Protein AF-A0A9D8Y5U2-F1 (afdb_monomer_lite)

Foldseek 3Di:
DDDDDDDDDDPPDPPPPPPPPPPPLDELCPCLLPDADDPVSLVPDDLVNLVRNLVVQQVVQLAQDDDPVSCVRSNNVRRDDPDRDGDPSSVNNNVSSVVSNVVNVD

Secondary structure (DSSP, 8-state):
---------------------------S-TTTTTS---HHHHTT--HHHHHHHHHHHHHTTTB---SHHHHHHH--TT--BSS----HHHHHHHHHHHHHHHHHT-

Radius of gyration: 24.0 Å; chains: 1; bounding box: 64×31×72 Å

Sequence (106 aa):
MREHSKLFIVLLAFCSLCGAASAQSYSVFPNSSNRSLYDNELSVLTCQDLWVARNEIYDRRGYCFKTRRGQAFFSNQGCWTNAAQLSRLENQNVARIKAWERRFGC

pLDDT: mean 86.87, std 18.97, range [41.31, 98.81]

Structure (mmCIF, N/CA/C/O backbone):
data_AF-A0A9D8Y5U2-F1
#
_entry.id   AF-A0A9D8Y5U2-F1
#
loop_
_atom_site.group_PDB
_atom_site.id
_atom_site.type_symbol
_atom_site.label_atom_id
_atom_site.label_alt_id
_atom_site.label_comp_id
_atom_site.label_asym_id
_atom_site.label_entity_id
_atom_site.label_seq_id
_atom_site.pdbx_PDB_ins_code
_atom_site.Cartn_x
_atom_site.Cartn_y
_atom_site.Cartn_z
_atom_site.occupancy
_atom_site.B_iso_or_equiv
_atom_site.auth_seq_id
_atom_site.auth_comp_id
_atom_site.auth_asym_id
_atom_site.auth_atom_id
_atom_site.pdbx_PDB_model_num
ATOM 1 N N . MET A 1 1 ? 49.349 -17.585 60.325 1.00 41.31 1 MET A N 1
ATOM 2 C CA . MET A 1 1 ? 50.082 -16.701 59.392 1.00 41.31 1 MET A CA 1
ATOM 3 C C . MET A 1 1 ? 50.284 -17.449 58.082 1.00 41.31 1 MET A C 1
ATOM 5 O O . MET A 1 1 ? 50.684 -18.601 58.169 1.00 41.31 1 MET A O 1
ATOM 9 N N . ARG A 1 2 ? 50.034 -16.772 56.943 1.00 42.75 2 ARG A N 1
ATOM 10 C CA . ARG A 1 2 ? 50.131 -17.215 55.527 1.00 42.75 2 ARG A CA 1
ATOM 11 C C . ARG A 1 2 ? 49.127 -18.285 55.052 1.00 42.75 2 ARG A C 1
ATOM 13 O O . ARG A 1 2 ? 48.949 -19.275 55.736 1.00 42.75 2 ARG A O 1
ATOM 20 N N . GLU A 1 3 ? 48.493 -18.211 53.879 1.00 46.12 3 GLU A N 1
ATOM 21 C CA . GLU A 1 3 ? 48.244 -17.122 52.922 1.00 46.12 3 GLU A CA 1
ATOM 22 C C . GLU A 1 3 ? 47.266 -17.614 51.817 1.00 46.12 3 GLU A C 1
ATOM 24 O O . GLU A 1 3 ? 47.188 -18.809 51.552 1.00 46.12 3 GLU A O 1
ATOM 29 N N . HIS A 1 4 ? 46.579 -16.663 51.169 1.00 47.03 4 HIS A N 1
ATOM 30 C CA . HIS A 1 4 ? 45.963 -16.694 49.824 1.00 47.03 4 HIS A CA 1
ATOM 31 C C . HIS A 1 4 ? 44.665 -17.479 49.513 1.00 47.03 4 HIS A C 1
ATOM 33 O O . HIS A 1 4 ? 44.656 -18.608 49.034 1.00 47.03 4 HIS A O 1
ATOM 39 N N . SER A 1 5 ? 43.556 -16.736 49.620 1.00 50.41 5 SER A N 1
ATOM 40 C CA . SER A 1 5 ? 42.731 -16.256 48.493 1.00 50.41 5 SER A CA 1
ATOM 41 C C . SER A 1 5 ? 42.509 -17.181 47.288 1.00 50.41 5 SER A C 1
ATOM 43 O O . SER A 1 5 ? 43.349 -17.254 46.392 1.00 50.41 5 SER A O 1
ATOM 45 N N . LYS A 1 6 ? 41.283 -17.704 47.153 1.00 47.91 6 LYS A N 1
ATOM 46 C CA . LYS A 1 6 ? 40.667 -17.967 45.843 1.00 47.91 6 LYS A CA 1
ATOM 47 C C . LYS A 1 6 ? 39.257 -17.381 45.808 1.00 47.91 6 LYS A C 1
ATOM 49 O O . LYS A 1 6 ? 38.289 -17.977 46.260 1.00 47.91 6 LYS A O 1
ATOM 54 N N . LEU A 1 7 ? 39.233 -16.154 45.294 1.00 54.62 7 LEU A N 1
ATOM 55 C CA . LEU A 1 7 ? 38.130 -15.464 44.632 1.00 54.62 7 LEU A CA 1
ATOM 56 C C . LEU A 1 7 ? 37.236 -16.450 43.861 1.00 54.62 7 LEU A C 1
ATOM 58 O O . LEU A 1 7 ? 37.668 -16.955 42.836 1.00 54.62 7 LEU A O 1
ATOM 62 N N . PHE A 1 8 ? 36.009 -16.687 44.312 1.00 54.19 8 PHE A N 1
ATOM 63 C CA . PHE A 1 8 ? 34.906 -17.203 43.498 1.00 54.19 8 PHE A CA 1
ATOM 64 C C . PHE A 1 8 ? 33.630 -16.936 44.287 1.00 54.19 8 PHE A C 1
ATOM 66 O O . PHE A 1 8 ? 33.389 -17.634 45.256 1.00 54.19 8 PHE A O 1
ATOM 73 N N . ILE A 1 9 ? 32.853 -15.921 43.909 1.00 53.75 9 ILE A N 1
ATOM 74 C CA . ILE A 1 9 ? 31.383 -15.927 43.952 1.00 53.75 9 ILE A CA 1
ATOM 75 C C . ILE A 1 9 ? 30.923 -14.756 43.071 1.00 53.75 9 ILE A C 1
ATOM 77 O O . ILE A 1 9 ? 30.974 -13.587 43.433 1.00 53.75 9 ILE A O 1
ATOM 81 N N . VAL A 1 10 ? 30.615 -15.139 41.833 1.00 53.28 10 VAL A N 1
ATOM 82 C CA . VAL A 1 10 ? 29.507 -14.687 40.983 1.00 53.28 10 VAL A CA 1
ATOM 83 C C . VAL A 1 10 ? 29.101 -13.212 41.114 1.00 53.28 10 VAL A C 1
ATOM 85 O O . VAL A 1 10 ? 28.234 -12.845 41.903 1.00 53.28 10 VAL A O 1
ATOM 88 N N . LEU A 1 11 ? 29.643 -12.388 40.212 1.00 46.75 11 LEU A N 1
ATOM 89 C CA . LEU A 1 11 ? 28.943 -11.211 39.699 1.00 46.75 11 LEU A CA 1
ATOM 90 C C . LEU A 1 11 ? 27.621 -11.684 39.075 1.00 46.75 11 LEU A C 1
ATOM 92 O O . LEU A 1 11 ? 27.608 -12.218 37.965 1.00 46.75 11 LEU A O 1
ATOM 96 N N . LEU A 1 12 ? 26.507 -11.521 39.792 1.00 55.94 12 LEU A N 1
ATOM 97 C CA . LEU A 1 12 ? 25.182 -11.628 39.192 1.00 55.94 12 LEU A CA 1
ATOM 98 C C . LEU A 1 12 ? 25.015 -10.451 38.233 1.00 55.94 12 LEU A C 1
ATOM 100 O O . LEU A 1 12 ? 24.835 -9.301 38.631 1.00 55.94 12 LEU A O 1
ATOM 104 N N . ALA A 1 13 ? 25.129 -10.772 36.951 1.00 56.28 13 ALA A N 1
ATOM 105 C CA . ALA A 1 13 ? 24.845 -9.888 35.847 1.00 56.28 13 ALA A CA 1
ATOM 106 C C . ALA A 1 13 ? 23.375 -9.440 35.903 1.00 56.28 13 ALA A C 1
ATOM 108 O O . ALA A 1 13 ? 22.483 -10.155 35.450 1.00 56.28 13 ALA A O 1
ATOM 109 N N . PHE A 1 14 ? 23.117 -8.223 36.387 1.00 55.12 14 PHE A N 1
ATOM 110 C CA . PHE A 1 14 ? 21.956 -7.465 35.928 1.00 55.12 14 PHE A CA 1
ATOM 111 C C . PHE A 1 14 ? 22.261 -6.985 34.512 1.00 55.12 14 PHE A C 1
ATOM 113 O O . PHE A 1 14 ? 22.704 -5.863 34.277 1.00 55.12 14 PHE A O 1
ATOM 120 N N . CYS A 1 15 ? 22.061 -7.887 33.555 1.00 57.81 15 CYS A N 1
ATOM 121 C CA . CYS A 1 15 ? 21.976 -7.541 32.151 1.00 57.81 15 CYS A CA 1
ATOM 122 C C . CYS A 1 15 ? 20.673 -6.750 31.947 1.00 57.81 15 CYS A C 1
ATOM 124 O O . CYS A 1 15 ? 19.670 -7.287 31.487 1.00 57.81 15 CYS A O 1
ATOM 126 N N . SER A 1 16 ? 20.674 -5.464 32.313 1.00 63.56 16 SER A N 1
ATOM 127 C CA . SER A 1 16 ? 19.692 -4.493 31.820 1.00 63.56 16 SER A CA 1
ATOM 128 C C . SER A 1 16 ? 20.009 -4.178 30.360 1.00 63.56 16 SER A C 1
ATOM 130 O O . SER A 1 16 ? 20.366 -3.064 29.999 1.00 63.56 16 SER A O 1
ATOM 132 N N . LEU A 1 17 ? 19.882 -5.192 29.510 1.00 57.50 17 LEU A N 1
ATOM 133 C CA . LEU A 1 17 ? 19.670 -5.028 28.082 1.00 57.50 17 LEU A CA 1
ATOM 134 C C . LEU A 1 17 ? 18.202 -5.361 27.815 1.00 57.50 17 LEU A C 1
ATOM 136 O O . LEU A 1 17 ? 17.869 -6.275 27.068 1.00 57.50 17 LEU A O 1
ATOM 140 N N . CYS A 1 18 ? 17.301 -4.568 28.404 1.00 62.06 18 CYS A N 1
ATOM 141 C CA . CYS A 1 18 ? 16.050 -4.276 27.717 1.00 62.06 18 CYS A CA 1
ATOM 142 C C . CYS A 1 18 ? 16.431 -3.456 26.483 1.00 62.06 18 CYS A C 1
ATOM 144 O O . CYS A 1 18 ? 16.396 -2.228 26.499 1.00 62.06 18 CYS A O 1
ATOM 146 N N . GLY A 1 19 ? 16.860 -4.136 25.420 1.00 58.56 19 GLY A N 1
ATOM 147 C CA . GLY A 1 19 ? 16.814 -3.546 24.097 1.00 58.56 19 GLY A CA 1
ATOM 148 C C . GLY A 1 19 ? 15.354 -3.202 23.846 1.00 58.56 19 GLY A C 1
ATOM 149 O O . GLY A 1 19 ? 14.533 -4.101 23.676 1.00 58.56 19 GLY A O 1
ATOM 150 N N . ALA A 1 20 ? 15.006 -1.917 23.897 1.00 59.56 20 ALA A N 1
ATOM 151 C CA . ALA A 1 20 ? 13.739 -1.471 23.357 1.00 59.56 20 ALA A CA 1
ATOM 152 C C . ALA A 1 20 ? 13.754 -1.878 21.882 1.00 59.56 20 ALA A C 1
ATOM 154 O O . ALA A 1 20 ? 14.517 -1.321 21.093 1.00 59.56 20 ALA A O 1
ATOM 155 N N . ALA A 1 21 ? 12.972 -2.897 21.523 1.00 55.41 21 ALA A N 1
ATOM 156 C CA . ALA A 1 21 ? 12.650 -3.148 20.134 1.00 55.41 21 ALA A CA 1
ATOM 157 C C . ALA A 1 21 ? 11.931 -1.888 19.653 1.00 55.41 21 ALA A C 1
ATOM 159 O O . ALA A 1 21 ? 10.762 -1.670 19.977 1.00 55.41 21 ALA A O 1
ATOM 160 N N . SER A 1 22 ? 12.650 -1.000 18.966 1.00 53.28 22 SER A N 1
ATOM 161 C CA . SER A 1 22 ? 12.008 0.101 18.278 1.00 53.28 22 SER A CA 1
ATOM 162 C C . SER A 1 22 ? 11.078 -0.537 17.253 1.00 53.28 22 SER A C 1
ATOM 164 O O . SER A 1 22 ? 11.519 -1.224 16.331 1.00 53.28 22 SER A O 1
ATOM 166 N N . ALA A 1 23 ? 9.769 -0.357 17.439 1.00 47.09 23 ALA A N 1
ATOM 167 C CA . ALA A 1 23 ? 8.789 -0.587 16.392 1.00 47.09 23 ALA A CA 1
ATOM 168 C C . ALA A 1 23 ? 9.056 0.471 15.316 1.00 47.09 23 ALA A C 1
ATOM 170 O O . ALA A 1 23 ? 8.411 1.515 15.268 1.00 47.09 23 ALA A O 1
ATOM 171 N N . GLN A 1 24 ? 10.102 0.261 14.518 1.00 47.81 24 GLN A N 1
ATOM 172 C CA . GLN A 1 24 ? 10.390 1.115 13.387 1.00 47.81 24 GLN A CA 1
ATOM 173 C C . GLN A 1 24 ? 9.205 0.914 12.447 1.00 47.81 24 GLN A C 1
ATOM 175 O O . GLN A 1 24 ? 9.025 -0.180 11.912 1.00 47.81 24 GLN A O 1
ATOM 180 N N . SER A 1 25 ? 8.358 1.937 12.315 1.00 69.00 25 SER A N 1
ATOM 181 C CA . SER A 1 25 ? 7.248 1.951 11.370 1.00 69.00 25 SER A CA 1
ATOM 182 C C . SER A 1 25 ? 7.840 1.821 9.970 1.00 69.00 25 SER A C 1
ATOM 184 O O . SER A 1 25 ? 8.239 2.809 9.350 1.00 69.00 25 SER A O 1
ATOM 186 N N . TYR A 1 26 ? 8.015 0.589 9.511 1.00 78.44 26 TYR A N 1
ATOM 187 C CA . TYR A 1 26 ? 8.573 0.325 8.204 1.00 78.44 26 TYR A CA 1
ATOM 188 C C . TYR A 1 26 ? 7.530 0.763 7.169 1.00 78.44 26 TYR A C 1
ATOM 190 O O . TYR A 1 26 ? 6.535 0.078 6.940 1.00 78.44 26 TYR A O 1
ATOM 198 N N . SER A 1 27 ? 7.744 1.952 6.605 1.00 91.62 27 SER A N 1
ATOM 199 C CA . SER A 1 27 ? 6.965 2.531 5.513 1.00 91.62 27 SER A CA 1
ATOM 200 C C . SER A 1 27 ? 7.886 2.734 4.316 1.00 91.62 27 SER A C 1
ATOM 202 O O . SER A 1 27 ? 8.990 3.259 4.457 1.00 91.62 27 SER A O 1
ATOM 204 N N . VAL A 1 28 ? 7.424 2.305 3.145 1.00 97.19 28 VAL A N 1
ATOM 205 C CA . VAL A 1 28 ? 8.181 2.354 1.889 1.00 97.19 28 VAL A CA 1
ATOM 206 C C . VAL A 1 28 ? 7.974 3.700 1.194 1.00 97.19 28 VAL A C 1
ATOM 208 O O . VAL A 1 28 ? 8.935 4.299 0.717 1.00 97.19 28 VAL A O 1
ATOM 211 N N . PHE A 1 29 ? 6.740 4.221 1.174 1.00 97.38 29 PHE A N 1
ATOM 212 C CA . PHE A 1 29 ? 6.411 5.504 0.547 1.00 97.38 29 PHE A CA 1
ATOM 213 C C . PHE A 1 29 ? 5.469 6.347 1.422 1.00 97.38 29 PHE A C 1
ATOM 215 O O . PHE A 1 29 ? 4.291 6.527 1.081 1.00 97.38 29 PHE A O 1
ATOM 222 N N . PRO A 1 30 ? 5.973 6.971 2.502 1.00 95.44 30 PRO A N 1
ATOM 223 C CA . PRO A 1 30 ? 5.139 7.699 3.465 1.00 95.44 30 PRO A CA 1
ATOM 224 C C . PRO A 1 30 ? 4.332 8.852 2.843 1.00 95.44 30 PRO A C 1
ATOM 226 O O . PRO A 1 30 ? 3.275 9.222 3.347 1.00 95.44 30 PRO A O 1
ATOM 229 N N . ASN A 1 31 ? 4.790 9.404 1.716 1.00 96.44 31 ASN A N 1
ATOM 230 C CA . ASN A 1 31 ? 4.138 10.492 0.986 1.00 96.44 31 ASN A CA 1
ATOM 231 C C . ASN A 1 31 ? 3.316 10.038 -0.239 1.00 96.44 31 ASN A C 1
ATOM 233 O O . ASN A 1 31 ? 2.867 10.886 -1.012 1.00 96.44 31 ASN A O 1
ATOM 237 N N . SER A 1 32 ? 3.064 8.735 -0.422 1.00 97.31 32 SER A N 1
ATOM 238 C CA . SER A 1 32 ? 2.302 8.204 -1.572 1.00 97.31 32 SER A CA 1
ATOM 239 C C . SER A 1 32 ? 0.816 8.595 -1.592 1.00 97.31 32 SER A C 1
ATOM 241 O O . SER A 1 32 ? 0.144 8.390 -2.601 1.00 97.31 32 SER A O 1
ATOM 243 N N . SER A 1 33 ? 0.302 9.220 -0.530 1.00 97.38 33 SER A N 1
ATOM 244 C CA . SER A 1 33 ? -1.016 9.870 -0.534 1.00 97.38 33 SER A CA 1
ATOM 245 C C . SER A 1 33 ? -1.020 11.233 -1.248 1.00 97.38 33 SER A C 1
ATOM 247 O O . SER A 1 33 ? -2.086 11.690 -1.651 1.00 97.38 33 SER A O 1
ATOM 249 N N . ASN A 1 34 ? 0.151 11.859 -1.436 1.00 98.00 34 ASN A N 1
ATOM 250 C CA . ASN A 1 34 ? 0.297 13.229 -1.953 1.00 98.00 34 ASN A CA 1
ATOM 251 C C . ASN A 1 34 ? 1.112 13.330 -3.254 1.00 98.00 34 ASN A C 1
ATOM 253 O O . ASN A 1 34 ? 1.225 14.417 -3.815 1.00 98.00 34 ASN A O 1
ATOM 257 N N . ARG A 1 35 ? 1.691 12.231 -3.753 1.00 98.12 35 ARG A N 1
ATOM 258 C CA . ARG A 1 35 ? 2.412 12.217 -5.036 1.00 98.12 35 ARG A CA 1
ATOM 259 C C . ARG A 1 35 ? 2.235 10.909 -5.798 1.00 98.12 35 ARG A C 1
ATOM 261 O O . ARG A 1 35 ? 1.962 9.868 -5.205 1.00 98.12 35 ARG A O 1
ATOM 268 N N . SER A 1 36 ? 2.460 10.961 -7.105 1.00 98.56 36 SER A N 1
ATOM 269 C CA . SER A 1 36 ? 2.579 9.767 -7.945 1.00 98.56 36 SER A CA 1
ATOM 270 C C . SER A 1 36 ? 3.888 9.026 -7.656 1.00 98.56 36 SER A C 1
ATOM 272 O O . SER A 1 36 ? 4.926 9.661 -7.459 1.00 98.56 36 SER A O 1
ATOM 274 N N . LEU A 1 37 ? 3.833 7.695 -7.664 1.00 98.56 37 LEU A N 1
ATOM 275 C CA . LEU A 1 37 ? 5.009 6.817 -7.631 1.00 98.56 37 LEU A CA 1
ATOM 276 C C . LEU A 1 37 ? 5.462 6.486 -9.047 1.00 98.56 37 LEU A C 1
ATOM 278 O O . LEU A 1 37 ? 4.616 6.212 -9.893 1.00 98.56 37 LEU A O 1
ATOM 282 N N . TYR A 1 38 ? 6.758 6.470 -9.320 1.00 98.12 38 TYR A N 1
ATOM 283 C CA . TYR A 1 38 ? 7.278 6.216 -10.663 1.00 98.12 38 TYR A CA 1
ATOM 284 C C . TYR A 1 38 ? 7.880 4.818 -10.810 1.00 98.12 38 TYR A C 1
ATOM 286 O O . TYR A 1 38 ? 8.251 4.165 -9.839 1.00 98.12 38 TYR A O 1
ATOM 294 N N . ASP A 1 39 ? 7.974 4.349 -12.054 1.00 98.25 39 ASP A N 1
ATOM 295 C CA . ASP A 1 39 ? 8.451 2.999 -12.364 1.00 98.25 39 ASP A CA 1
ATOM 296 C C . ASP A 1 39 ? 9.892 2.750 -11.902 1.00 98.25 39 ASP A C 1
ATOM 298 O O . ASP A 1 39 ? 10.192 1.653 -11.445 1.00 98.25 39 ASP A O 1
ATOM 302 N N . ASN A 1 40 ? 10.759 3.764 -11.943 1.00 98.12 40 ASN A N 1
ATOM 303 C CA . ASN A 1 40 ? 12.134 3.675 -11.445 1.00 98.12 40 ASN A CA 1
ATOM 304 C C . ASN A 1 40 ? 12.219 3.528 -9.915 1.00 98.12 40 ASN A C 1
ATOM 306 O O . ASN A 1 40 ? 13.169 2.937 -9.413 1.00 98.12 40 ASN A O 1
ATOM 310 N N . GLU A 1 41 ? 11.242 4.053 -9.172 1.00 98.38 41 GLU A N 1
ATOM 311 C CA . GLU A 1 41 ? 11.164 3.881 -7.716 1.00 98.38 41 GLU A CA 1
ATOM 312 C C . GLU A 1 41 ? 10.665 2.479 -7.349 1.00 98.38 41 GLU A C 1
ATOM 314 O O . GLU A 1 41 ? 11.073 1.922 -6.337 1.00 98.38 41 GLU A O 1
ATOM 319 N N . LEU A 1 42 ? 9.781 1.903 -8.170 1.00 98.56 42 LEU A N 1
ATOM 320 C CA . LEU A 1 42 ? 9.178 0.591 -7.927 1.00 98.56 42 LEU A CA 1
ATOM 321 C C . LEU A 1 42 ? 10.052 -0.566 -8.423 1.00 98.56 42 LEU A C 1
ATOM 323 O O . LEU A 1 42 ? 10.026 -1.642 -7.831 1.00 98.56 42 LEU A O 1
ATOM 327 N N . SER A 1 43 ? 10.844 -0.357 -9.477 1.00 98.25 43 SER A N 1
ATOM 328 C CA . SER A 1 43 ? 11.666 -1.402 -10.099 1.00 98.25 43 SER A CA 1
ATOM 329 C C . SER A 1 43 ? 12.793 -1.933 -9.217 1.00 98.25 43 SER A C 1
ATOM 331 O O . SER A 1 43 ? 13.347 -2.987 -9.512 1.00 98.25 43 SER A O 1
ATOM 333 N N . VAL A 1 44 ? 13.169 -1.189 -8.177 1.00 97.88 44 VAL A N 1
ATOM 334 C CA . VAL A 1 44 ? 14.266 -1.535 -7.259 1.00 97.88 44 VAL A CA 1
ATOM 335 C C . VAL A 1 44 ? 13.783 -2.201 -5.967 1.00 97.88 44 VAL A C 1
ATOM 337 O O . VAL A 1 44 ? 14.599 -2.555 -5.121 1.00 97.88 44 VAL A O 1
ATOM 340 N N . LEU A 1 45 ? 12.467 -2.349 -5.795 1.00 98.19 45 LEU A N 1
ATOM 341 C CA . LEU A 1 45 ? 11.857 -2.876 -4.577 1.00 98.19 45 LEU A CA 1
ATOM 342 C C . LEU A 1 45 ? 11.806 -4.401 -4.561 1.00 98.19 45 LEU A C 1
ATOM 344 O O . LEU A 1 45 ? 11.676 -5.047 -5.594 1.00 98.19 45 LEU A O 1
ATOM 348 N N . THR A 1 46 ? 11.831 -5.002 -3.374 1.00 98.25 46 THR A N 1
ATOM 349 C CA . THR A 1 46 ? 11.537 -6.434 -3.244 1.00 98.25 46 THR A CA 1
ATOM 350 C C . THR A 1 46 ? 10.027 -6.698 -3.301 1.00 98.25 46 THR A C 1
ATOM 352 O O . THR A 1 46 ? 9.208 -5.799 -3.104 1.00 98.25 46 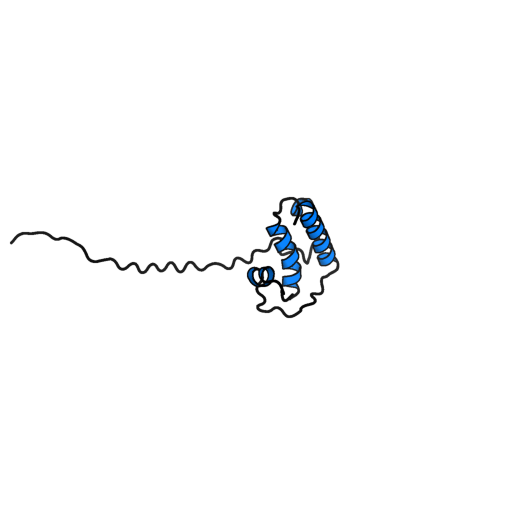THR A O 1
ATOM 355 N N . CYS A 1 47 ? 9.617 -7.957 -3.495 1.00 98.44 47 CYS A N 1
ATOM 356 C CA . CYS A 1 47 ? 8.205 -8.346 -3.366 1.00 98.44 47 CYS A CA 1
ATOM 357 C C . CYS A 1 47 ? 7.616 -8.037 -1.982 1.00 98.44 47 CYS A C 1
ATOM 359 O O . CYS A 1 47 ? 6.426 -7.740 -1.862 1.00 98.44 47 CYS A O 1
ATOM 361 N N . GLN A 1 48 ? 8.435 -8.099 -0.928 1.00 97.44 48 GLN A N 1
ATOM 362 C CA . GLN A 1 48 ? 8.006 -7.691 0.404 1.00 97.44 48 GLN A CA 1
ATOM 363 C C . GLN A 1 48 ? 7.749 -6.182 0.443 1.00 97.44 48 GLN A C 1
ATOM 365 O O . GLN A 1 48 ? 6.697 -5.775 0.928 1.00 97.44 48 GLN A O 1
ATOM 370 N N . ASP A 1 49 ? 8.646 -5.371 -0.114 1.00 98.31 49 ASP A N 1
ATOM 371 C CA . ASP A 1 49 ? 8.511 -3.911 -0.098 1.00 98.31 49 ASP A CA 1
ATOM 372 C C . ASP A 1 49 ? 7.330 -3.453 -0.955 1.00 98.31 49 ASP A C 1
ATOM 374 O O . ASP A 1 49 ? 6.572 -2.588 -0.533 1.00 98.31 49 ASP A O 1
ATOM 378 N N . LEU A 1 50 ? 7.098 -4.073 -2.117 1.00 98.62 50 LEU A N 1
ATOM 379 C CA . LEU A 1 50 ? 5.911 -3.809 -2.939 1.00 98.62 50 LEU A CA 1
ATOM 380 C C . LEU A 1 50 ? 4.620 -4.135 -2.175 1.00 98.62 50 LEU A C 1
ATOM 382 O O . LEU A 1 50 ? 3.684 -3.330 -2.159 1.00 98.62 50 LEU A O 1
ATOM 386 N N . TRP A 1 51 ? 4.587 -5.275 -1.476 1.00 98.31 51 TRP A N 1
ATOM 387 C CA . TRP A 1 51 ? 3.449 -5.634 -0.636 1.00 98.31 51 TRP A CA 1
ATOM 388 C C . TRP A 1 51 ? 3.252 -4.611 0.487 1.00 98.31 51 TRP A C 1
ATOM 390 O O . TRP A 1 51 ? 2.123 -4.166 0.703 1.00 98.31 51 TRP A O 1
ATOM 400 N N . VAL A 1 52 ? 4.314 -4.194 1.182 1.00 98.06 52 VAL A N 1
ATOM 401 C CA . VAL A 1 52 ? 4.212 -3.163 2.225 1.00 98.06 52 VAL A CA 1
ATOM 402 C C . VAL A 1 52 ? 3.717 -1.854 1.624 1.00 98.06 52 VAL A C 1
ATOM 404 O O . VAL A 1 52 ? 2.701 -1.354 2.090 1.00 98.06 52 VAL A O 1
ATOM 407 N N . ALA A 1 53 ? 4.353 -1.353 0.562 1.00 98.19 53 ALA A N 1
ATOM 408 C CA . ALA A 1 53 ? 4.015 -0.114 -0.140 1.00 98.19 53 ALA A CA 1
ATOM 409 C C . ALA A 1 53 ? 2.536 -0.050 -0.545 1.00 98.19 53 ALA A C 1
ATOM 411 O O . ALA A 1 53 ? 1.882 0.985 -0.416 1.00 98.19 53 ALA A O 1
ATOM 412 N N . ARG A 1 54 ? 1.980 -1.168 -1.023 1.00 98.56 54 ARG A N 1
ATOM 413 C CA . ARG A 1 54 ? 0.556 -1.254 -1.348 1.00 98.56 54 ARG A CA 1
ATOM 414 C C . ARG A 1 54 ? -0.305 -1.183 -0.091 1.00 98.56 54 ARG A C 1
ATOM 416 O O . ARG A 1 54 ? -1.297 -0.463 -0.079 1.00 98.56 54 ARG A O 1
ATOM 423 N N . ASN A 1 55 ? 0.023 -1.971 0.932 1.00 98.19 55 ASN A N 1
ATOM 424 C CA . ASN A 1 55 ? -0.814 -2.113 2.122 1.00 98.19 55 ASN A CA 1
ATOM 425 C C . ASN A 1 55 ? -0.736 -0.890 3.053 1.00 98.19 55 ASN A C 1
ATOM 427 O O . ASN A 1 55 ? -1.756 -0.539 3.632 1.00 98.19 55 ASN A O 1
ATOM 431 N N . GLU A 1 56 ? 0.384 -0.166 3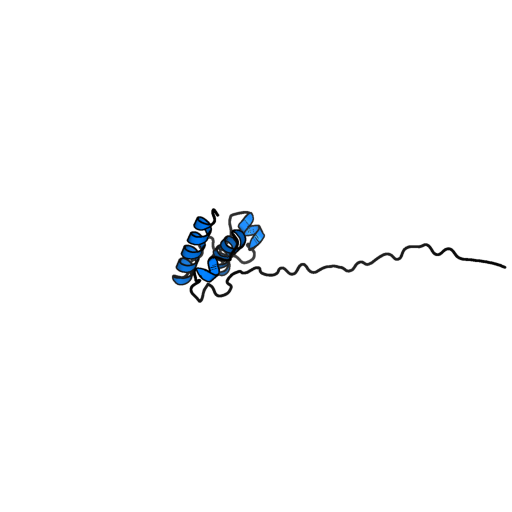.115 1.00 97.56 56 GLU A N 1
ATOM 432 C CA . GLU A 1 56 ? 0.480 1.081 3.890 1.00 97.56 56 GLU A CA 1
ATOM 433 C C . GLU A 1 56 ? -0.483 2.173 3.384 1.00 97.56 56 GLU A C 1
ATOM 435 O O . GLU A 1 56 ? -0.939 3.007 4.161 1.00 97.56 56 GLU A O 1
ATOM 440 N N . ILE A 1 57 ? -0.850 2.160 2.093 1.00 98.19 57 ILE A N 1
ATOM 441 C CA . ILE A 1 57 ? -1.866 3.070 1.539 1.00 98.19 57 ILE A CA 1
ATOM 442 C C . ILE A 1 57 ? -3.239 2.772 2.155 1.00 98.19 57 ILE A C 1
ATOM 444 O O . ILE A 1 57 ? -3.987 3.694 2.475 1.00 98.19 57 ILE A O 1
ATOM 448 N N . TYR A 1 58 ? -3.564 1.492 2.344 1.00 98.25 58 TYR A N 1
ATOM 449 C CA . TYR A 1 58 ? -4.802 1.074 3.000 1.00 98.25 58 TYR A CA 1
ATOM 450 C C . TYR A 1 58 ? -4.765 1.350 4.505 1.00 98.25 58 TYR A C 1
ATOM 452 O O . TYR A 1 58 ? -5.754 1.831 5.058 1.00 98.25 58 TYR A O 1
ATOM 460 N N . ASP A 1 59 ? -3.627 1.092 5.147 1.00 97.25 59 ASP A N 1
ATOM 461 C CA . ASP A 1 59 ? -3.414 1.332 6.574 1.00 97.25 59 ASP A CA 1
ATOM 462 C C . ASP A 1 59 ? -3.644 2.807 6.944 1.00 97.25 59 ASP A C 1
ATOM 464 O O . ASP A 1 59 ? -4.473 3.115 7.799 1.00 97.25 59 ASP A O 1
ATOM 468 N N . ARG A 1 60 ? -3.063 3.747 6.180 1.00 96.25 60 ARG A N 1
ATOM 469 C CA . ARG A 1 60 ? -3.295 5.197 6.357 1.00 96.25 60 ARG A CA 1
ATOM 470 C C . ARG A 1 60 ? -4.754 5.628 6.175 1.00 96.25 60 ARG A C 1
ATOM 472 O O . ARG A 1 60 ? -5.132 6.714 6.610 1.00 96.25 60 ARG A O 1
ATOM 479 N N . ARG A 1 61 ? -5.581 4.805 5.525 1.00 97.56 61 ARG A N 1
ATOM 480 C CA . ARG A 1 61 ? -7.029 5.025 5.357 1.00 97.56 61 ARG A CA 1
ATOM 481 C C . ARG A 1 61 ? -7.869 4.261 6.386 1.00 97.56 61 ARG A C 1
ATOM 483 O O . ARG A 1 61 ? -9.088 4.186 6.233 1.00 97.56 61 ARG A O 1
ATOM 490 N N . GLY A 1 62 ? -7.231 3.725 7.428 1.00 97.38 62 GLY A N 1
ATOM 491 C CA . GLY A 1 62 ? -7.875 3.075 8.567 1.00 97.38 62 GLY A CA 1
ATOM 492 C C . GLY A 1 62 ? -8.342 1.652 8.297 1.00 97.38 62 GLY A C 1
ATOM 493 O O . GLY A 1 62 ? -9.270 1.185 8.965 1.00 97.38 62 GLY A O 1
ATOM 494 N N . TYR A 1 63 ? -7.763 0.980 7.297 1.00 98.38 63 TYR A N 1
ATOM 495 C CA . TYR A 1 63 ? -8.176 -0.363 6.911 1.00 98.38 63 TYR A CA 1
ATOM 496 C C . TYR A 1 63 ? -7.854 -1.402 7.991 1.00 98.38 63 TYR A C 1
ATOM 498 O O . TYR A 1 63 ? -6.702 -1.635 8.332 1.00 98.38 63 TYR A O 1
ATOM 506 N N . CYS A 1 64 ? -8.877 -2.101 8.473 1.00 98.31 64 CYS A N 1
ATOM 507 C CA . CYS A 1 64 ? -8.722 -3.235 9.371 1.00 98.31 64 CYS A CA 1
ATOM 508 C C . CYS A 1 64 ? -8.381 -4.505 8.578 1.00 98.31 64 CYS A C 1
ATOM 510 O O . CYS A 1 64 ? -9.265 -5.178 8.028 1.00 98.31 64 CYS A O 1
ATOM 512 N N . PHE A 1 65 ? -7.103 -4.880 8.563 1.00 97.75 65 PHE A N 1
ATOM 513 C CA . PHE A 1 65 ? -6.613 -6.052 7.848 1.00 97.75 65 PHE A CA 1
ATOM 514 C C . PHE A 1 65 ? -7.273 -7.351 8.331 1.00 97.75 65 PHE A C 1
ATOM 516 O O . PHE A 1 65 ? -7.451 -7.602 9.527 1.00 97.75 65 PHE A O 1
ATOM 523 N N . LYS A 1 66 ? -7.631 -8.214 7.375 1.00 97.38 66 LYS A N 1
ATOM 524 C CA . LYS A 1 66 ? -8.313 -9.499 7.628 1.00 97.38 66 LYS A CA 1
ATOM 525 C C . LYS A 1 66 ? -7.388 -10.707 7.595 1.00 97.38 66 LYS A C 1
ATOM 527 O O . LYS A 1 66 ? -7.723 -11.754 8.133 1.00 97.38 66 LYS A O 1
ATOM 532 N N . THR A 1 67 ? -6.230 -10.573 6.960 1.00 97.31 67 THR A N 1
ATOM 533 C CA . THR A 1 67 ? -5.247 -11.652 6.876 1.00 97.31 67 THR A CA 1
ATOM 534 C C . THR A 1 67 ? -4.319 -11.606 8.083 1.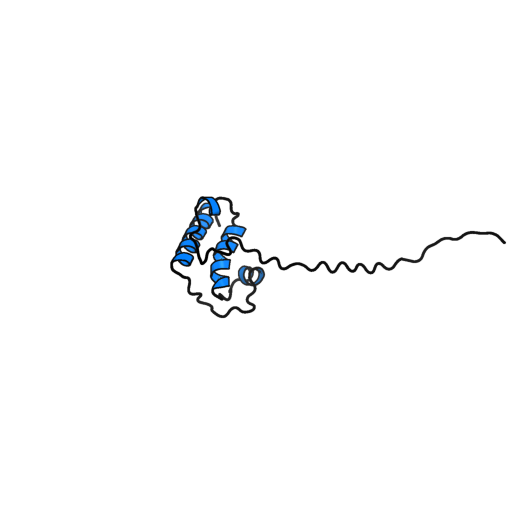00 97.31 67 THR A C 1
ATOM 536 O O . THR A 1 67 ? -3.956 -10.524 8.546 1.00 97.31 67 THR A O 1
ATOM 539 N N . ARG A 1 68 ? -3.862 -12.777 8.548 1.00 96.88 68 ARG A N 1
ATOM 540 C CA . ARG A 1 68 ? -2.862 -12.869 9.629 1.00 96.88 68 ARG A CA 1
ATOM 541 C C . ARG A 1 68 ? -1.601 -12.057 9.316 1.00 96.88 68 ARG A C 1
ATOM 543 O O . ARG A 1 68 ? -1.093 -11.373 10.190 1.00 96.88 68 ARG A O 1
ATOM 550 N N . ARG A 1 69 ? -1.138 -12.079 8.058 1.00 96.25 69 ARG A N 1
ATOM 551 C CA . ARG A 1 69 ? 0.023 -11.295 7.599 1.00 96.25 69 ARG A CA 1
ATOM 552 C C . ARG A 1 69 ? -0.206 -9.788 7.733 1.00 96.25 69 ARG A C 1
ATOM 554 O O . ARG A 1 69 ? 0.671 -9.098 8.229 1.00 96.25 69 ARG A O 1
ATOM 561 N N . GLY A 1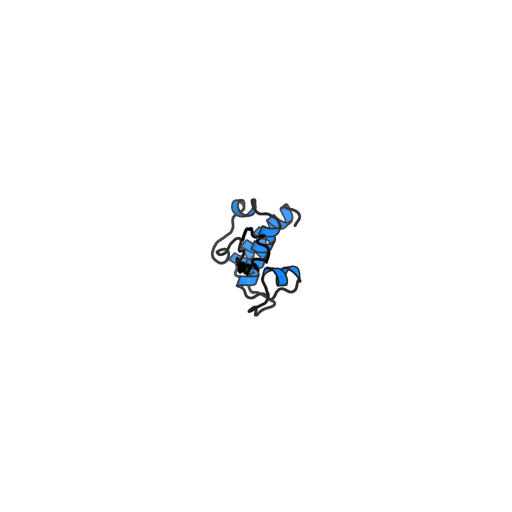 70 ? -1.364 -9.285 7.297 1.00 96.12 70 GLY A N 1
ATOM 562 C CA . GLY A 1 70 ? -1.695 -7.862 7.409 1.00 96.12 70 GLY A CA 1
ATOM 563 C C . GLY A 1 70 ? -1.787 -7.413 8.866 1.00 96.12 70 GLY A C 1
ATOM 564 O O . GLY A 1 70 ? -1.145 -6.442 9.240 1.00 96.12 70 GLY A O 1
ATOM 565 N N . GLN A 1 71 ? -2.491 -8.188 9.696 1.00 96.12 71 GLN A N 1
ATOM 566 C CA . GLN A 1 71 ? -2.630 -7.923 11.132 1.00 96.12 71 GLN A CA 1
ATOM 567 C C . GLN A 1 71 ? -1.288 -7.943 11.86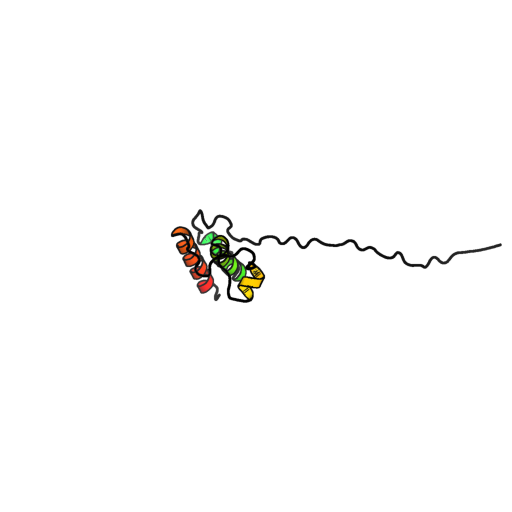5 1.00 96.12 71 GLN A C 1
ATOM 569 O O . GLN A 1 71 ? -1.044 -7.090 12.708 1.00 96.12 71 GLN A O 1
ATOM 574 N N . ALA A 1 72 ? -0.414 -8.900 11.543 1.00 95.31 72 ALA A N 1
ATOM 575 C CA . ALA A 1 72 ? 0.904 -8.998 12.161 1.00 95.31 72 ALA A CA 1
ATOM 576 C C . ALA A 1 72 ? 1.833 -7.844 11.757 1.00 95.31 72 ALA A C 1
ATOM 578 O O . ALA A 1 72 ? 2.665 -7.438 12.560 1.00 95.31 72 ALA A O 1
ATOM 579 N N . PHE A 1 73 ? 1.710 -7.331 10.527 1.00 95.50 73 PHE A N 1
ATOM 580 C CA . PHE A 1 73 ? 2.606 -6.296 10.012 1.00 95.50 73 PHE A CA 1
ATOM 581 C C . PHE A 1 73 ? 2.157 -4.877 10.376 1.00 95.50 73 PHE A C 1
ATOM 583 O O . PHE A 1 73 ? 2.950 -4.095 10.883 1.00 95.50 73 PHE A O 1
ATOM 590 N N . PHE A 1 74 ? 0.894 -4.544 10.106 1.00 94.50 74 PHE A N 1
ATOM 591 C CA . PHE A 1 74 ? 0.367 -3.185 10.267 1.00 94.50 74 PHE A CA 1
ATOM 592 C C . PHE A 1 74 ? -0.317 -2.964 11.612 1.00 94.50 74 PHE A C 1
ATOM 594 O O . PHE A 1 74 ? -0.612 -1.830 11.970 1.00 94.50 74 PHE A O 1
ATOM 601 N N . SER A 1 75 ? -0.540 -4.034 12.384 1.00 88.25 75 SER A N 1
ATOM 602 C CA . SER A 1 75 ? -1.501 -4.023 13.484 1.00 88.25 75 SER A CA 1
ATOM 603 C C . SER A 1 75 ? -2.915 -3.687 12.982 1.00 88.25 75 SER A C 1
ATOM 605 O O . SER A 1 75 ? -3.140 -3.270 11.854 1.00 88.25 75 SER A O 1
ATOM 607 N N . ASN A 1 76 ? -3.915 -3.924 13.821 1.00 94.06 76 ASN A N 1
ATOM 608 C CA . ASN A 1 76 ? -5.262 -3.372 13.629 1.00 94.06 76 ASN A CA 1
ATOM 609 C C . ASN A 1 76 ? -5.612 -2.406 14.769 1.00 94.06 76 ASN A C 1
ATOM 611 O O . ASN A 1 76 ? -6.766 -2.013 14.931 1.00 94.06 76 ASN A O 1
ATOM 615 N N . GLN A 1 77 ? -4.635 -2.056 15.607 1.00 93.75 77 GLN A N 1
ATOM 616 C CA . GLN A 1 77 ? -4.850 -1.087 16.671 1.00 93.75 77 GLN A CA 1
ATOM 617 C C . GLN A 1 77 ? -5.182 0.271 16.049 1.00 93.75 77 GLN A C 1
ATOM 619 O O . GLN A 1 77 ? -4.402 0.813 15.276 1.00 93.75 77 GLN A O 1
ATOM 624 N N . GLY A 1 78 ? -6.360 0.802 16.373 1.00 92.31 78 GLY A N 1
ATOM 625 C CA . GLY A 1 78 ? -6.815 2.091 15.854 1.00 92.31 78 GLY A CA 1
ATOM 626 C C . GLY A 1 78 ? -7.357 2.069 14.423 1.00 92.31 78 GLY A C 1
ATOM 627 O O . GLY A 1 78 ? -7.653 3.137 13.904 1.00 92.31 78 GLY A O 1
ATOM 628 N N . CYS A 1 79 ? -7.535 0.906 13.786 1.00 97.44 79 CYS A N 1
ATOM 629 C CA . CYS A 1 79 ? -8.254 0.827 12.509 1.00 97.44 79 CYS A CA 1
ATOM 630 C C . CYS A 1 79 ? -9.767 1.082 12.708 1.00 97.44 79 CYS A C 1
ATOM 632 O O . CYS A 1 79 ? -10.305 0.830 13.788 1.00 97.44 79 CYS A O 1
ATOM 634 N N . TRP A 1 80 ? -10.477 1.554 11.674 1.00 98.06 80 TRP A N 1
ATOM 635 C CA . TRP A 1 80 ? -11.909 1.907 11.782 1.00 98.06 80 TRP A CA 1
ATOM 636 C C . TRP A 1 80 ? -12.779 1.504 10.584 1.00 98.06 80 TRP A C 1
ATOM 638 O O . TRP A 1 80 ? -13.996 1.685 10.628 1.00 98.06 80 TRP A O 1
ATOM 648 N N . THR A 1 81 ? -12.213 0.962 9.501 1.00 97.94 81 THR A N 1
ATOM 649 C CA . THR A 1 81 ? -12.996 0.569 8.318 1.00 97.94 81 THR A CA 1
ATOM 650 C C . THR A 1 81 ? -12.527 -0.745 7.704 1.00 97.94 81 THR A C 1
ATOM 652 O O . THR A 1 81 ? -11.345 -1.061 7.679 1.00 97.94 81 THR A O 1
ATOM 655 N N . ASN A 1 82 ? -13.464 -1.510 7.143 1.00 96.44 82 ASN A N 1
ATOM 656 C CA . ASN A 1 82 ? -13.175 -2.693 6.321 1.00 96.44 82 ASN A CA 1
ATOM 657 C C . ASN A 1 82 ? -13.286 -2.400 4.816 1.00 96.44 82 ASN A C 1
ATOM 659 O O . ASN A 1 82 ? -13.157 -3.305 4.000 1.00 96.44 82 ASN A O 1
ATOM 663 N N . ALA A 1 83 ? -13.568 -1.150 4.455 1.00 95.81 83 ALA A N 1
ATOM 664 C CA . ALA A 1 83 ? -13.751 -0.684 3.088 1.00 95.81 83 ALA A CA 1
ATOM 665 C C . ALA A 1 83 ? -13.072 0.683 2.954 1.00 95.81 83 ALA A C 1
ATOM 667 O O . ALA A 1 83 ? -13.727 1.722 2.871 1.00 95.81 83 ALA A O 1
ATOM 668 N N . ALA A 1 84 ? -11.739 0.683 3.028 1.00 96.88 84 ALA A N 1
ATOM 669 C CA . ALA A 1 84 ? -10.953 1.905 2.942 1.00 96.88 84 ALA A CA 1
ATOM 670 C C . ALA A 1 84 ? -11.204 2.621 1.609 1.00 96.88 84 ALA A C 1
ATOM 672 O O . ALA A 1 84 ? -11.039 2.048 0.530 1.00 96.88 84 ALA A O 1
ATOM 673 N N . GLN A 1 85 ? -11.603 3.886 1.703 1.00 98.00 85 GLN A N 1
ATOM 674 C CA . GLN A 1 85 ? -11.808 4.751 0.551 1.00 98.00 85 GLN A CA 1
ATOM 675 C C . GLN A 1 85 ? -10.480 5.416 0.202 1.00 98.00 85 GLN A C 1
ATOM 677 O O . GLN A 1 85 ? -9.954 6.223 0.968 1.00 98.00 85 GLN A O 1
ATOM 682 N N . LEU A 1 86 ? -9.930 5.045 -0.951 1.00 98.38 86 LEU A N 1
ATOM 683 C CA . LEU A 1 86 ? -8.691 5.614 -1.466 1.00 98.38 86 LEU A CA 1
ATOM 684 C C . LEU A 1 86 ? -8.991 6.809 -2.374 1.00 98.38 86 LEU A C 1
ATOM 686 O O . LEU A 1 86 ? -9.964 6.801 -3.133 1.00 98.38 86 LEU A O 1
ATOM 690 N N . SER A 1 87 ? -8.117 7.813 -2.360 1.00 98.50 87 SER A N 1
ATOM 691 C CA . SER A 1 87 ? -8.172 8.913 -3.323 1.00 98.50 87 SER A CA 1
ATOM 692 C C . SER A 1 87 ? -7.912 8.415 -4.753 1.00 98.50 87 SER A C 1
ATOM 694 O O . SER A 1 87 ? -7.408 7.311 -4.978 1.00 98.50 87 SER A O 1
ATOM 696 N N . ARG A 1 88 ? -8.212 9.239 -5.765 1.00 98.56 88 ARG A N 1
ATOM 697 C CA . ARG A 1 88 ? -7.868 8.915 -7.163 1.00 98.56 88 ARG A CA 1
ATOM 698 C C . ARG A 1 88 ? -6.368 8.637 -7.330 1.00 98.56 88 ARG A C 1
ATOM 700 O O . ARG A 1 88 ? -6.005 7.696 -8.028 1.00 98.56 88 ARG A O 1
ATOM 707 N N . LEU A 1 89 ? -5.521 9.432 -6.676 1.00 98.75 89 LEU A N 1
ATOM 708 C CA . LEU A 1 89 ? -4.065 9.293 -6.723 1.00 98.75 89 LEU A CA 1
ATOM 709 C C . LEU A 1 89 ? -3.589 8.005 -6.038 1.00 98.75 89 LEU A C 1
ATOM 711 O O . LEU A 1 89 ? -2.771 7.272 -6.584 1.00 98.75 89 LEU A O 1
ATOM 715 N N . GLU A 1 90 ? -4.142 7.684 -4.871 1.00 98.75 90 GLU A N 1
ATOM 716 C CA . GLU A 1 90 ? -3.816 6.447 -4.156 1.00 98.75 90 GLU A CA 1
ATOM 717 C C . GLU A 1 90 ? -4.229 5.209 -4.951 1.00 98.75 90 GLU A C 1
ATOM 719 O O . GLU A 1 90 ? -3.446 4.269 -5.059 1.00 98.75 90 GLU A O 1
ATOM 724 N N . ASN A 1 91 ? -5.407 5.226 -5.582 1.00 98.81 91 ASN A N 1
ATOM 725 C CA . ASN A 1 91 ? -5.828 4.152 -6.484 1.00 98.81 91 ASN A CA 1
ATOM 726 C C . ASN A 1 91 ? -4.859 3.977 -7.665 1.00 98.81 91 ASN A C 1
ATOM 728 O O . ASN A 1 91 ? -4.544 2.846 -8.037 1.00 98.81 91 ASN A O 1
ATOM 732 N N . GLN A 1 92 ? -4.350 5.074 -8.237 1.00 98.81 92 GLN A N 1
ATOM 733 C CA . GLN A 1 92 ? -3.338 5.021 -9.299 1.00 98.81 92 GLN A CA 1
ATOM 734 C C . GLN A 1 92 ? -2.025 4.406 -8.801 1.00 98.81 92 GLN A C 1
ATOM 736 O O . GLN A 1 92 ? -1.470 3.527 -9.463 1.00 98.81 92 GLN A O 1
ATOM 741 N N . ASN A 1 93 ? -1.554 4.813 -7.621 1.00 98.81 93 ASN A N 1
ATOM 742 C CA . ASN A 1 93 ? -0.347 4.259 -7.009 1.00 98.81 93 ASN A CA 1
ATOM 743 C C . ASN A 1 93 ? -0.508 2.766 -6.687 1.00 98.81 93 ASN A C 1
ATOM 745 O O . ASN A 1 93 ? 0.350 1.972 -7.068 1.00 98.81 93 ASN A O 1
ATOM 749 N N . VAL A 1 94 ? -1.632 2.354 -6.089 1.00 98.81 94 VAL A N 1
ATOM 750 C CA . VAL A 1 94 ? -1.953 0.937 -5.841 1.00 98.81 94 VAL A CA 1
ATOM 751 C C . VAL A 1 94 ? -1.955 0.141 -7.145 1.00 98.81 94 VAL A C 1
ATOM 753 O O . VAL A 1 94 ? -1.374 -0.941 -7.200 1.00 98.81 94 VAL A O 1
ATOM 756 N N . ALA A 1 95 ? -2.568 0.659 -8.212 1.00 98.75 95 ALA A N 1
ATOM 757 C CA . ALA A 1 95 ? -2.592 -0.022 -9.504 1.00 98.75 95 ALA A CA 1
ATOM 758 C C . ALA A 1 95 ? -1.181 -0.212 -10.089 1.00 98.75 95 ALA A C 1
ATOM 760 O O . ALA A 1 95 ? -0.878 -1.291 -10.609 1.00 98.75 95 ALA A O 1
ATOM 761 N N . ARG A 1 96 ? -0.312 0.802 -9.966 1.00 98.69 96 ARG A N 1
ATOM 762 C CA . ARG A 1 96 ? 1.081 0.746 -10.430 1.00 98.69 96 ARG A CA 1
ATOM 763 C C . ARG A 1 96 ? 1.911 -0.240 -9.604 1.00 98.69 96 ARG A C 1
ATOM 765 O O . ARG A 1 96 ? 2.575 -1.088 -10.190 1.00 98.69 96 ARG A O 1
ATOM 772 N N . ILE A 1 97 ? 1.793 -0.219 -8.274 1.00 98.81 97 ILE A N 1
ATOM 773 C CA . ILE A 1 97 ? 2.455 -1.194 -7.389 1.00 98.81 97 ILE A CA 1
ATOM 774 C C . ILE A 1 97 ? 2.006 -2.620 -7.729 1.00 98.81 97 ILE A C 1
ATOM 776 O O . ILE A 1 97 ? 2.847 -3.480 -7.968 1.00 98.81 97 ILE A O 1
ATOM 780 N N . LYS A 1 98 ? 0.694 -2.865 -7.873 1.00 98.81 98 LYS A N 1
ATOM 781 C CA . LYS A 1 98 ? 0.170 -4.186 -8.268 1.00 98.81 98 LYS A CA 1
ATOM 782 C C . LYS A 1 98 ? 0.678 -4.644 -9.634 1.00 98.81 98 LYS A C 1
ATOM 784 O O . LYS A 1 98 ? 0.737 -5.844 -9.887 1.00 98.81 98 LYS A O 1
ATOM 789 N N . ALA A 1 99 ? 0.974 -3.724 -10.553 1.00 98.69 99 ALA A N 1
ATOM 790 C CA . ALA A 1 99 ? 1.578 -4.077 -11.835 1.00 98.69 99 ALA A CA 1
ATOM 791 C C . ALA A 1 99 ? 3.016 -4.578 -11.666 1.00 98.69 99 ALA A C 1
ATOM 793 O O . ALA A 1 99 ? 3.390 -5.540 -12.331 1.00 98.69 99 ALA A O 1
ATOM 794 N N . TRP A 1 100 ? 3.785 -3.975 -10.760 1.00 98.75 100 TRP A N 1
ATOM 795 C CA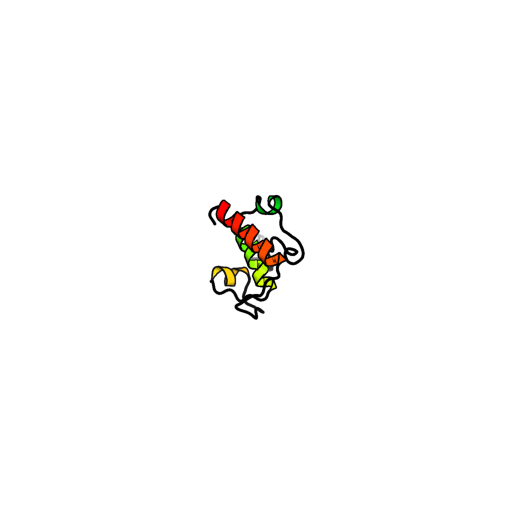 . TRP A 1 100 ? 5.129 -4.428 -10.408 1.00 98.75 100 TRP A CA 1
ATOM 796 C C . TRP A 1 100 ? 5.133 -5.737 -9.616 1.00 98.75 100 TRP A C 1
ATOM 798 O O . TRP A 1 100 ? 5.928 -6.608 -9.951 1.00 98.75 100 TRP A O 1
ATOM 808 N N . GLU A 1 101 ? 4.197 -5.935 -8.679 1.00 98.69 101 GLU A N 1
ATOM 809 C CA . GLU A 1 101 ? 4.004 -7.232 -8.002 1.00 98.69 101 GLU A CA 1
ATOM 810 C C . GLU A 1 101 ? 3.860 -8.353 -9.048 1.00 98.69 101 GLU A C 1
ATOM 812 O O . GLU A 1 101 ? 4.689 -9.264 -9.109 1.00 98.69 101 GLU A O 1
ATOM 817 N N . ARG A 1 102 ? 2.927 -8.185 -10.002 1.00 98.69 102 ARG A N 1
ATOM 818 C CA . ARG A 1 102 ? 2.716 -9.152 -11.093 1.00 98.69 102 ARG A CA 1
ATOM 819 C C . ARG A 1 102 ? 3.958 -9.383 -11.955 1.00 98.69 102 ARG A C 1
ATOM 821 O O . ARG A 1 102 ? 4.176 -10.506 -12.396 1.00 98.69 102 ARG A O 1
ATOM 828 N N . ARG A 1 103 ? 4.754 -8.341 -12.228 1.00 98.31 103 ARG A N 1
ATOM 829 C CA . ARG A 1 103 ? 6.008 -8.461 -12.999 1.00 98.31 103 ARG A CA 1
ATOM 830 C C . ARG A 1 103 ? 7.052 -9.300 -12.261 1.00 98.31 103 ARG A C 1
ATOM 832 O O . ARG A 1 103 ? 7.833 -9.975 -12.919 1.00 98.31 103 ARG A O 1
ATOM 839 N N . PHE A 1 104 ? 7.074 -9.248 -10.930 1.00 98.19 104 PHE A N 1
ATOM 840 C CA . PHE A 1 104 ? 8.044 -9.963 -10.094 1.00 98.19 104 PHE A CA 1
ATOM 841 C C . PHE A 1 104 ? 7.558 -11.341 -9.631 1.00 98.19 104 PHE A C 1
ATOM 843 O O . PHE A 1 104 ? 8.321 -12.074 -9.006 1.00 98.19 104 PHE A O 1
ATOM 850 N N . GLY A 1 105 ? 6.323 -11.728 -9.961 1.00 98.06 105 GLY A N 1
ATOM 851 C CA . GLY A 1 105 ? 5.764 -13.020 -9.556 1.00 98.06 105 GLY A CA 1
ATOM 852 C C . GLY A 1 105 ? 5.296 -13.047 -8.099 1.00 98.06 105 GLY A C 1
ATOM 853 O O . GLY A 1 105 ? 5.276 -14.111 -7.481 1.00 98.06 105 GLY A O 1
ATOM 854 N N . CYS A 1 106 ? 4.915 -11.883 -7.571 1.00 95.00 106 CYS A N 1
ATOM 855 C CA . CYS A 1 106 ? 4.150 -11.718 -6.341 1.00 95.00 106 CYS A CA 1
ATOM 856 C C . CYS A 1 106 ? 2.811 -10.995 -6.626 1.00 95.00 106 CYS A C 1
ATOM 858 O O . CYS A 1 106 ? 2.044 -10.832 -5.657 1.00 95.00 106 CYS A O 1
#